Protein AF-R0KF3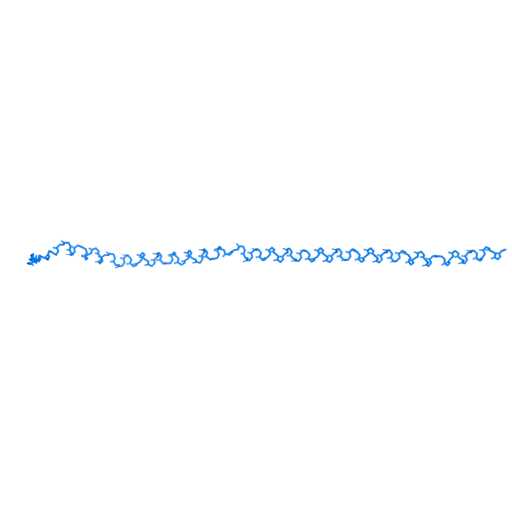6-F1 (afdb_monomer)

Solvent-accessible surface area (backbone atoms only — not comparable to full-atom values): 6133 Å² total; per-residue (Å²): 114,67,69,61,52,53,52,50,52,55,58,67,58,48,54,61,65,52,51,54,52,50,51,51,54,48,53,54,50,52,53,49,53,50,53,52,48,53,52,52,51,52,48,51,50,50,52,50,51,47,54,49,48,44,62,72,52,70,42,66,58,57,58,56,49,51,53,52,47,54,52,49,54,51,50,50,52,50,51,51,52,51,44,65,73,45,44,60,58,52,51,51,51,52,51,48,61,71,71,56,81,79,89,71,81,81,83,130

Sequence (108 aa):
MAEREAQKIVQQARPSTHLTALDRTKRVKDARNEAQKEIDDYRNEKDAEYQKFEKEHSSGNQKAEEDAKKETDAKIHEIEEIGKNSGSKVVDQLIEAVISAHPEPPKK

Radius of gyration: 46.24 Å; Cα contacts (8 Å, |Δi|>4): 2; chains: 1; bounding box: 73×30×143 Å

Organism: Exserohilum turcicum (strain 28A) (NCBI:txid671987)

Secondary structure (DSSP, 8-state):
-HHHHHHHHHHHHTHHHHHHHHHHHHHHHHHHHHHHHHHHHHHHHHHHHHHHHHHHHTTTTHHHHHHHHHHHHHHHHHHHHHH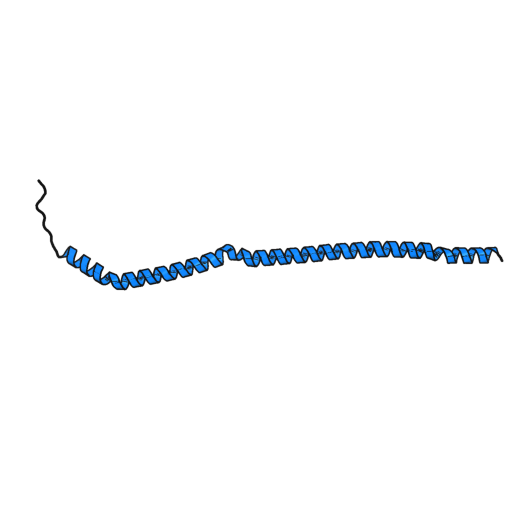HHHHHHHHHHHHHHHHS--PPPPP-

Mean predicted aligned error: 15.33 Å

Structure (mmCIF, N/CA/C/O backbone):
data_AF-R0KF36-F1
#
_entry.id   AF-R0KF36-F1
#
loop_
_atom_site.group_PDB
_atom_site.id
_atom_site.type_symbol
_atom_site.label_atom_id
_atom_site.label_alt_id
_atom_site.label_comp_id
_atom_site.label_asym_id
_atom_site.label_entity_id
_atom_site.label_seq_id
_atom_site.pdbx_PDB_ins_code
_atom_site.Cartn_x
_atom_site.Cartn_y
_atom_site.Cartn_z
_atom_site.occupancy
_atom_site.B_iso_or_equiv
_atom_site.auth_seq_id
_atom_site.auth_comp_id
_atom_site.auth_asym_id
_atom_site.auth_atom_id
_atom_site.pdbx_PDB_model_num
ATOM 1 N N . MET A 1 1 ? 44.721 3.252 -81.078 1.00 60.50 1 MET A N 1
ATOM 2 C CA . MET A 1 1 ? 44.074 2.127 -80.355 1.00 60.50 1 MET A CA 1
ATOM 3 C C . MET A 1 1 ? 44.516 2.059 -78.892 1.00 60.50 1 MET A C 1
ATOM 5 O O . MET A 1 1 ? 43.648 1.868 -78.053 1.00 60.50 1 MET A O 1
ATOM 9 N N . ALA A 1 2 ? 45.782 2.362 -78.571 1.00 68.12 2 ALA A N 1
ATOM 10 C CA . ALA A 1 2 ? 46.299 2.418 -77.195 1.00 68.12 2 ALA A CA 1
ATOM 11 C C . ALA A 1 2 ? 45.550 3.378 -76.236 1.00 68.12 2 ALA A C 1
ATOM 13 O O . ALA A 1 2 ? 45.336 3.044 -75.075 1.00 68.12 2 ALA A O 1
ATOM 14 N N . GLU A 1 3 ? 45.073 4.540 -76.702 1.00 67.62 3 GLU A N 1
ATOM 15 C CA . GLU A 1 3 ? 44.316 5.476 -75.845 1.00 67.62 3 GLU A CA 1
ATOM 16 C C . GLU A 1 3 ? 42.972 4.915 -75.365 1.00 67.62 3 GLU A C 1
ATOM 18 O O . GLU A 1 3 ? 42.556 5.176 -74.237 1.00 67.62 3 GLU A O 1
ATOM 23 N N . ARG A 1 4 ? 42.291 4.111 -76.193 1.00 71.69 4 ARG A N 1
ATOM 24 C CA . ARG A 1 4 ? 41.012 3.494 -75.809 1.00 71.69 4 ARG A CA 1
ATOM 25 C C . ARG A 1 4 ? 41.211 2.409 -74.755 1.00 71.69 4 ARG A C 1
ATOM 27 O O . ARG A 1 4 ? 40.368 2.265 -73.875 1.00 71.69 4 ARG A O 1
ATOM 34 N N . GLU A 1 5 ? 42.318 1.675 -74.817 1.00 70.50 5 GLU A N 1
ATOM 35 C CA . GLU A 1 5 ? 42.659 0.656 -73.818 1.00 70.50 5 GLU A CA 1
ATOM 36 C C . GLU A 1 5 ? 43.073 1.292 -72.489 1.00 70.50 5 GLU A C 1
ATOM 38 O O . GLU A 1 5 ? 42.560 0.899 -71.441 1.00 70.50 5 GLU A O 1
ATOM 43 N N . ALA A 1 6 ? 43.884 2.354 -72.525 1.00 67.81 6 ALA A N 1
ATOM 44 C CA . ALA A 1 6 ? 44.246 3.117 -71.332 1.00 67.81 6 ALA A CA 1
ATOM 45 C C . ALA A 1 6 ? 43.013 3.735 -70.644 1.00 67.81 6 ALA A C 1
ATOM 47 O O . ALA A 1 6 ? 42.860 3.637 -69.425 1.00 67.81 6 ALA A O 1
ATOM 48 N N . GLN A 1 7 ? 42.077 4.302 -71.414 1.00 68.38 7 GLN A N 1
ATOM 49 C CA . GLN A 1 7 ? 40.821 4.834 -70.872 1.00 68.38 7 GLN A CA 1
ATOM 50 C C . GLN A 1 7 ? 39.936 3.746 -70.249 1.00 68.38 7 GLN A C 1
ATOM 52 O O . GLN A 1 7 ? 39.275 3.997 -69.238 1.00 68.38 7 GLN A O 1
ATOM 57 N N . LYS A 1 8 ? 39.931 2.534 -70.816 1.00 68.38 8 LYS A N 1
ATOM 58 C CA . LYS A 1 8 ? 39.151 1.404 -70.296 1.00 68.38 8 LYS A CA 1
ATOM 59 C C . LYS A 1 8 ? 39.707 0.904 -68.960 1.00 68.38 8 LYS A C 1
ATOM 61 O O . LYS A 1 8 ? 38.927 0.679 -68.040 1.00 68.38 8 LYS A O 1
ATOM 66 N N . ILE A 1 9 ? 41.032 0.838 -68.817 1.00 63.03 9 ILE A N 1
ATOM 67 C CA . ILE A 1 9 ? 41.711 0.460 -67.565 1.00 63.03 9 ILE A CA 1
ATOM 68 C C . ILE A 1 9 ? 41.478 1.515 -66.472 1.00 63.03 9 ILE A C 1
ATOM 70 O O . ILE A 1 9 ? 41.140 1.172 -65.342 1.00 63.03 9 ILE A O 1
ATOM 74 N N . VAL A 1 10 ? 41.568 2.809 -66.803 1.00 64.38 10 VAL A N 1
ATOM 75 C CA . VAL A 1 10 ? 41.300 3.895 -65.841 1.00 64.38 10 VAL A CA 1
ATOM 76 C C . VAL A 1 10 ? 39.834 3.908 -65.398 1.00 64.38 10 VAL A C 1
ATOM 78 O O . VAL A 1 10 ? 39.559 4.090 -64.214 1.00 64.38 10 VAL A O 1
ATOM 81 N N . GLN A 1 11 ? 38.879 3.671 -66.304 1.00 61.25 11 GLN A N 1
ATOM 82 C CA . GLN A 1 11 ? 37.468 3.532 -65.923 1.00 61.25 11 GLN A CA 1
ATOM 83 C C . GLN A 1 11 ? 37.206 2.290 -65.065 1.00 61.25 11 GLN A C 1
ATOM 85 O O . GLN A 1 11 ? 36.419 2.372 -64.128 1.00 61.25 11 GLN A O 1
ATOM 90 N N . GLN A 1 12 ? 37.890 1.175 -65.332 1.00 60.47 12 GLN A N 1
ATOM 91 C CA . GLN A 1 12 ? 37.814 -0.045 -64.522 1.00 60.47 12 GLN A CA 1
ATOM 92 C C . GLN A 1 12 ? 38.530 0.060 -63.168 1.00 60.47 12 GLN A C 1
ATOM 94 O O . GLN A 1 12 ? 38.231 -0.732 -62.281 1.00 60.47 12 GLN A O 1
ATOM 99 N N . ALA A 1 13 ? 39.430 1.031 -62.978 1.00 56.94 13 ALA A N 1
ATOM 100 C CA . ALA A 1 13 ? 40.093 1.321 -61.701 1.00 56.94 13 ALA A CA 1
ATOM 101 C C . ALA A 1 13 ? 39.319 2.326 -60.816 1.00 56.94 13 ALA A C 1
ATOM 103 O O . ALA A 1 13 ? 39.475 2.338 -59.594 1.00 56.94 13 ALA A O 1
ATOM 104 N N . ARG A 1 14 ? 38.394 3.106 -61.399 1.00 57.44 14 ARG A N 1
ATOM 105 C CA . ARG A 1 14 ? 37.454 3.985 -60.672 1.00 57.44 14 ARG A CA 1
ATOM 106 C C . ARG A 1 14 ? 36.363 3.315 -59.806 1.00 57.44 14 ARG A C 1
ATOM 108 O O . ARG A 1 14 ? 35.904 3.995 -58.890 1.00 57.44 14 ARG A O 1
ATOM 115 N N . PRO A 1 15 ? 35.914 2.054 -59.988 1.00 56.22 15 PRO A N 1
ATOM 116 C CA . PRO A 1 15 ? 34.886 1.476 -59.126 1.00 56.22 15 PRO A CA 1
ATOM 117 C C . PRO A 1 15 ? 35.374 1.293 -57.684 1.00 56.22 15 PRO A C 1
ATOM 119 O O . PRO A 1 15 ? 34.562 1.360 -56.769 1.00 56.22 15 PRO A O 1
ATOM 122 N N . SER A 1 16 ? 36.685 1.167 -57.448 1.00 56.16 16 SER A N 1
ATOM 123 C CA . SER A 1 16 ? 37.249 1.024 -56.097 1.00 56.16 16 SER A CA 1
ATOM 124 C C . SER A 1 16 ? 37.010 2.264 -55.213 1.00 56.16 16 SER A C 1
ATOM 126 O O . SER A 1 16 ? 36.695 2.150 -54.028 1.00 56.16 16 SER A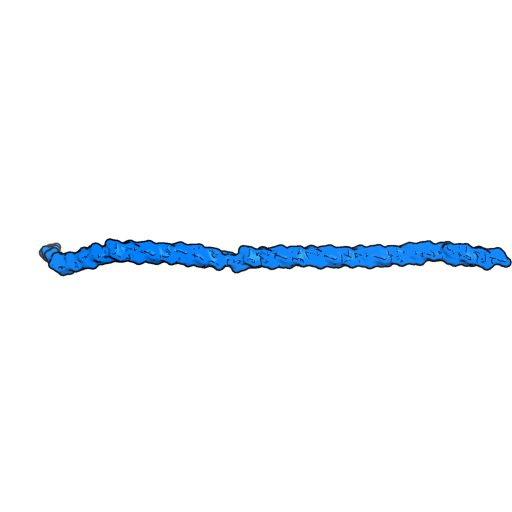 O 1
ATOM 128 N N . THR A 1 17 ? 37.049 3.476 -55.781 1.00 57.66 17 THR A N 1
ATOM 129 C CA . THR A 1 17 ? 36.777 4.710 -55.018 1.00 57.66 17 THR A CA 1
ATOM 130 C C . THR A 1 17 ? 35.285 4.927 -54.752 1.00 57.66 17 THR A C 1
ATOM 132 O O . THR A 1 17 ? 34.919 5.497 -53.727 1.00 57.66 17 THR A O 1
ATOM 135 N N . HIS A 1 18 ? 34.411 4.436 -55.635 1.00 59.09 18 HIS A N 1
ATOM 136 C CA . HIS A 1 18 ? 32.957 4.505 -55.456 1.00 59.09 18 HIS A CA 1
ATOM 137 C C . HIS A 1 18 ? 32.442 3.455 -54.461 1.00 59.09 18 HIS A C 1
ATOM 139 O O . HIS A 1 18 ? 31.614 3.775 -53.611 1.00 59.09 18 HIS A O 1
ATOM 145 N N . LEU A 1 19 ? 32.977 2.231 -54.519 1.00 60.94 19 LEU A N 1
ATOM 146 C CA . LEU A 1 19 ? 32.671 1.159 -53.566 1.00 60.94 19 LEU A CA 1
ATOM 147 C C . LEU A 1 19 ? 33.078 1.559 -52.142 1.00 60.94 19 LEU A C 1
ATOM 149 O O . LEU A 1 19 ? 32.268 1.488 -51.224 1.00 60.94 19 LEU A O 1
ATOM 153 N N . THR A 1 20 ? 34.279 2.119 -51.972 1.00 65.50 20 THR A N 1
ATOM 154 C CA . THR A 1 20 ? 34.756 2.584 -50.657 1.00 65.50 20 THR A CA 1
ATOM 155 C C . THR A 1 20 ? 33.965 3.772 -50.102 1.00 65.50 20 THR A C 1
ATOM 157 O O . THR A 1 20 ? 33.791 3.876 -48.887 1.00 65.50 20 THR A O 1
ATOM 160 N N . ALA A 1 21 ? 33.462 4.668 -50.956 1.00 68.94 21 ALA A N 1
ATOM 161 C CA . ALA A 1 21 ? 32.572 5.746 -50.528 1.00 68.94 21 ALA A CA 1
ATOM 162 C C . ALA A 1 21 ? 31.214 5.200 -50.054 1.00 68.94 21 ALA A C 1
ATOM 164 O O . ALA A 1 21 ? 30.735 5.596 -48.990 1.00 68.94 21 ALA A O 1
ATOM 165 N N . LEU A 1 22 ? 30.637 4.247 -50.794 1.00 74.12 22 LEU A N 1
ATOM 166 C CA . LEU A 1 22 ? 29.367 3.609 -50.449 1.00 74.12 22 LEU A CA 1
ATOM 167 C C . LEU A 1 22 ? 29.463 2.824 -49.130 1.00 74.12 22 LEU A C 1
ATOM 169 O O . LEU A 1 22 ? 28.593 2.970 -48.271 1.00 74.12 22 LEU A O 1
ATOM 173 N N . ASP A 1 23 ? 30.543 2.062 -48.934 1.00 76.38 23 ASP A N 1
ATOM 174 C CA . ASP A 1 23 ? 30.800 1.300 -47.706 1.00 76.38 23 ASP A CA 1
ATOM 175 C C . ASP A 1 23 ? 30.962 2.215 -46.490 1.00 76.38 23 ASP A C 1
ATOM 177 O O . ASP A 1 23 ? 30.418 1.940 -45.421 1.00 76.38 23 ASP A O 1
ATOM 181 N N . ARG A 1 24 ? 31.658 3.350 -46.641 1.00 76.81 24 ARG A N 1
ATOM 182 C CA . ARG A 1 24 ? 31.766 4.360 -45.577 1.00 76.81 24 ARG A CA 1
ATOM 183 C C . ARG A 1 24 ? 30.401 4.937 -45.219 1.00 76.81 24 ARG A C 1
ATOM 185 O O . ARG A 1 24 ? 30.066 5.008 -44.040 1.00 76.81 24 ARG A O 1
ATOM 192 N N . THR A 1 25 ? 29.594 5.316 -46.210 1.00 78.38 25 THR A N 1
ATOM 193 C CA . THR A 1 25 ? 28.239 5.830 -45.965 1.00 78.38 25 THR A CA 1
ATOM 194 C C . THR A 1 25 ? 27.338 4.777 -45.322 1.00 78.38 25 THR A C 1
ATOM 196 O O . THR A 1 25 ? 26.568 5.114 -44.423 1.00 78.38 25 THR A O 1
ATOM 199 N N . LYS A 1 26 ? 27.449 3.509 -45.734 1.00 84.06 26 LYS A N 1
ATOM 200 C CA . LYS A 1 26 ? 26.706 2.392 -45.145 1.00 84.06 26 LYS A CA 1
ATOM 201 C C . LYS A 1 26 ? 27.095 2.176 -43.682 1.00 84.06 26 LYS A C 1
ATOM 203 O O . LYS A 1 26 ? 26.224 2.233 -42.827 1.00 84.06 26 LYS A O 1
ATOM 208 N N . ARG A 1 27 ? 28.393 2.091 -43.371 1.00 84.25 27 ARG A N 1
ATOM 209 C CA . ARG A 1 27 ? 28.887 1.954 -41.988 1.00 84.25 27 ARG A CA 1
ATOM 210 C C . ARG A 1 27 ? 28.467 3.110 -41.079 1.00 84.25 27 ARG A C 1
ATOM 212 O O . ARG A 1 27 ? 28.151 2.878 -39.921 1.00 84.25 27 ARG A O 1
ATOM 219 N N . VAL A 1 28 ? 28.438 4.344 -41.590 1.00 85.94 28 VAL A N 1
ATOM 220 C CA . VAL A 1 28 ? 27.952 5.506 -40.822 1.00 85.94 28 VAL A CA 1
ATOM 221 C C . VAL A 1 28 ? 26.449 5.411 -40.551 1.00 85.94 28 VAL A C 1
ATOM 223 O O . VAL A 1 28 ? 26.009 5.769 -39.462 1.00 85.94 28 VAL A O 1
ATOM 226 N N . LYS A 1 29 ? 25.650 4.943 -41.517 1.00 90.00 29 LYS A N 1
ATOM 227 C CA . LYS A 1 29 ? 24.211 4.722 -41.313 1.00 90.00 29 LYS A CA 1
ATOM 228 C C . LYS A 1 29 ? 23.948 3.586 -40.328 1.00 90.00 29 LYS A C 1
ATOM 230 O O . LYS A 1 29 ? 23.140 3.767 -39.426 1.00 90.00 29 LYS A O 1
ATOM 235 N N . ASP A 1 30 ? 24.659 2.474 -40.471 1.00 90.19 30 ASP A N 1
ATOM 236 C CA . ASP A 1 30 ? 24.523 1.311 -39.594 1.00 90.19 30 ASP A CA 1
ATOM 237 C C . ASP A 1 30 ? 24.895 1.683 -38.150 1.00 90.19 30 ASP A C 1
ATOM 239 O O . ASP A 1 30 ? 24.093 1.464 -37.251 1.00 90.19 30 ASP A O 1
ATOM 243 N N . ALA A 1 31 ? 26.013 2.390 -37.939 1.00 90.19 31 ALA A N 1
ATOM 244 C CA . ALA A 1 31 ? 26.415 2.870 -36.614 1.00 90.19 31 ALA A CA 1
ATOM 245 C C . ALA A 1 31 ? 25.400 3.841 -35.983 1.00 90.19 31 ALA A C 1
ATOM 247 O O . ALA A 1 31 ? 25.189 3.823 -34.774 1.00 90.19 31 ALA A O 1
ATOM 248 N N . ARG A 1 32 ? 24.752 4.696 -36.788 1.00 90.94 32 ARG A N 1
ATOM 249 C CA . ARG A 1 32 ? 23.683 5.581 -36.293 1.00 90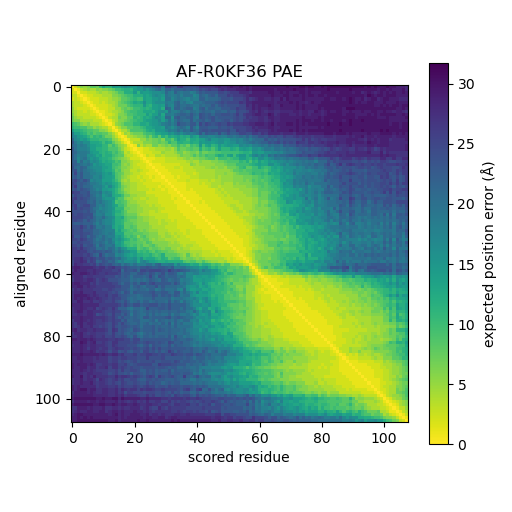.94 32 ARG A CA 1
ATOM 250 C C . ARG A 1 32 ? 22.441 4.799 -35.887 1.00 90.94 32 ARG A C 1
ATOM 252 O O . ARG A 1 32 ? 21.853 5.111 -34.860 1.00 90.94 32 ARG A O 1
ATOM 259 N N . ASN A 1 33 ? 22.047 3.812 -36.687 1.00 93.50 33 ASN A N 1
ATOM 260 C CA . ASN A 1 33 ? 20.887 2.977 -36.392 1.00 93.50 33 ASN A CA 1
ATOM 261 C C . ASN A 1 33 ? 21.126 2.109 -35.151 1.00 93.50 33 ASN A C 1
ATOM 263 O O . ASN A 1 33 ? 20.220 1.952 -34.343 1.00 93.50 33 ASN A O 1
ATOM 267 N N . GLU A 1 34 ? 22.337 1.580 -34.987 1.00 91.88 34 GLU A N 1
ATOM 268 C CA . GLU A 1 34 ? 22.726 0.783 -33.823 1.00 91.88 34 GLU A CA 1
ATOM 269 C C . GLU A 1 34 ? 22.753 1.633 -32.548 1.00 91.88 34 GLU A C 1
ATOM 271 O O . GLU A 1 34 ? 22.102 1.273 -31.574 1.00 91.88 34 GLU A O 1
ATOM 276 N N . ALA A 1 35 ? 23.354 2.828 -32.589 1.00 93.69 35 ALA A N 1
ATOM 277 C CA . ALA A 1 35 ? 23.313 3.762 -31.462 1.00 93.69 35 ALA A CA 1
ATOM 278 C C . ALA A 1 35 ? 21.881 4.204 -31.111 1.00 93.69 35 ALA A C 1
ATOM 280 O O . ALA A 1 35 ? 21.536 4.315 -29.938 1.00 93.69 35 ALA A O 1
ATOM 281 N N . GLN A 1 36 ? 21.030 4.444 -32.115 1.00 93.06 36 GLN A N 1
ATOM 282 C CA . GLN A 1 36 ? 19.624 4.778 -31.881 1.00 93.06 36 GLN A CA 1
ATOM 283 C C . GLN A 1 36 ? 18.886 3.618 -31.206 1.00 93.06 36 GLN A C 1
ATOM 285 O O . GLN A 1 36 ? 18.146 3.838 -30.251 1.00 93.06 36 GLN A O 1
ATOM 290 N N . LYS A 1 37 ? 19.137 2.386 -31.659 1.00 96.12 37 LYS A N 1
ATOM 291 C CA . LYS A 1 37 ? 18.555 1.184 -31.069 1.00 96.12 37 LYS A CA 1
ATOM 292 C C . LYS A 1 37 ? 19.001 0.989 -29.619 1.00 96.12 37 LYS A C 1
ATOM 294 O O . LYS A 1 37 ? 18.154 0.754 -28.771 1.00 96.12 37 LYS A O 1
ATOM 299 N N . GLU A 1 38 ? 20.288 1.151 -29.317 1.00 93.44 38 GLU A N 1
ATOM 300 C CA . GLU A 1 38 ? 20.798 1.059 -27.941 1.00 93.44 38 GLU A CA 1
ATOM 301 C C . GLU A 1 38 ? 20.189 2.126 -27.020 1.00 93.44 38 GLU A C 1
ATOM 303 O O . GLU A 1 38 ? 19.868 1.838 -25.869 1.00 93.44 38 GLU A O 1
ATOM 308 N N . ILE A 1 39 ? 19.984 3.351 -27.520 1.00 93.69 39 ILE A N 1
ATOM 309 C CA . ILE A 1 39 ? 19.311 4.417 -26.762 1.00 93.69 39 ILE A CA 1
A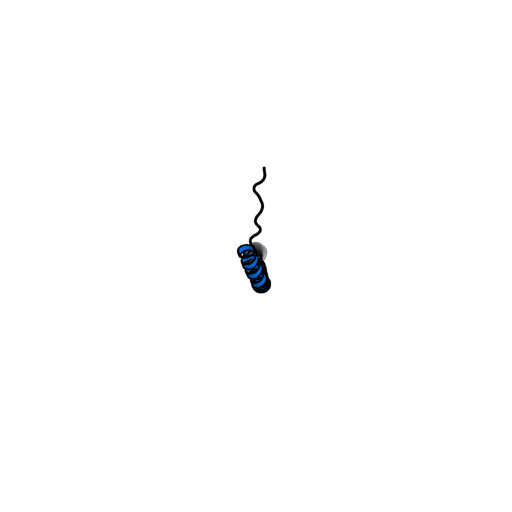TOM 310 C C . ILE A 1 39 ? 17.861 4.038 -26.459 1.00 93.69 39 ILE A C 1
ATOM 312 O O . ILE A 1 39 ? 17.395 4.259 -25.340 1.00 93.69 39 ILE A O 1
ATOM 316 N N . ASP A 1 40 ? 17.146 3.496 -27.442 1.00 94.31 40 ASP A N 1
ATOM 317 C CA . ASP A 1 40 ? 15.747 3.109 -27.275 1.00 94.31 40 ASP A CA 1
ATOM 318 C C . ASP A 1 40 ? 15.615 1.885 -26.355 1.00 94.31 40 ASP A C 1
ATOM 320 O O . ASP A 1 40 ? 14.755 1.876 -25.475 1.00 94.31 40 ASP A O 1
ATOM 324 N N . ASP A 1 41 ? 16.513 0.905 -26.468 1.00 95.31 41 ASP A N 1
ATOM 325 C CA . ASP A 1 41 ? 16.577 -0.253 -25.571 1.00 95.31 41 ASP A CA 1
ATOM 326 C C . ASP A 1 41 ? 16.880 0.185 -24.126 1.00 95.31 41 ASP A C 1
ATOM 328 O O . ASP A 1 41 ? 16.174 -0.220 -23.202 1.00 95.31 41 ASP A O 1
ATOM 332 N N . TYR A 1 42 ? 17.846 1.090 -23.920 1.00 93.88 42 TYR A N 1
ATOM 333 C CA . TYR A 1 42 ? 18.164 1.631 -22.593 1.00 93.88 42 TYR A CA 1
ATOM 334 C C . TYR A 1 42 ? 17.006 2.438 -21.994 1.00 93.88 42 TYR A C 1
ATOM 336 O O . TYR A 1 42 ? 16.730 2.348 -20.796 1.00 93.88 42 TYR A O 1
ATOM 344 N N . ARG A 1 43 ? 16.300 3.224 -22.816 1.00 95.06 43 ARG A N 1
ATOM 345 C CA . ARG A 1 43 ? 15.089 3.937 -22.385 1.00 95.06 43 ARG A CA 1
ATOM 346 C C . ARG A 1 43 ? 13.997 2.969 -21.960 1.00 95.06 43 ARG A C 1
ATOM 348 O O . ARG A 1 43 ? 13.452 3.135 -20.877 1.00 95.06 43 ARG A O 1
ATOM 355 N N . ASN A 1 44 ? 13.732 1.942 -22.762 1.00 95.50 44 ASN A N 1
ATOM 356 C CA . ASN A 1 44 ? 12.729 0.931 -22.442 1.00 95.50 44 ASN A CA 1
ATOM 357 C C . ASN A 1 44 ? 13.078 0.171 -21.156 1.00 95.50 44 ASN A C 1
ATOM 359 O O . ASN A 1 44 ? 12.195 -0.084 -20.339 1.00 95.50 44 ASN A O 1
ATOM 363 N N . GLU A 1 45 ? 14.354 -0.166 -20.949 1.00 95.31 45 GLU A N 1
ATOM 364 C CA . GLU A 1 45 ? 14.822 -0.800 -19.715 1.00 95.31 45 GLU A CA 1
ATOM 365 C C . GLU A 1 45 ? 14.589 0.111 -18.504 1.00 95.31 45 GLU A C 1
ATOM 367 O O . GLU A 1 45 ? 14.039 -0.331 -17.494 1.00 95.31 45 GLU A O 1
ATOM 372 N N . LYS A 1 46 ? 14.934 1.398 -18.621 1.00 95.50 46 LYS A N 1
ATOM 373 C CA . LYS A 1 46 ? 14.740 2.372 -17.541 1.00 95.50 46 LYS A CA 1
ATOM 374 C C . LYS A 1 46 ? 13.274 2.666 -17.257 1.00 95.50 46 LYS A C 1
ATOM 376 O O . LYS A 1 46 ? 12.909 2.761 -16.089 1.00 95.50 46 LYS A O 1
ATOM 381 N N . ASP A 1 47 ? 12.433 2.749 -18.279 1.00 92.88 47 ASP A N 1
ATOM 382 C CA . ASP A 1 47 ? 10.990 2.920 -18.110 1.00 92.88 47 ASP A CA 1
ATOM 383 C C . ASP A 1 47 ? 10.360 1.683 -17.459 1.00 92.88 47 ASP A C 1
ATOM 385 O O . ASP A 1 47 ? 9.504 1.813 -16.584 1.00 92.88 47 ASP A O 1
ATOM 389 N N . ALA A 1 48 ? 10.803 0.475 -17.822 1.00 93.56 48 ALA A N 1
ATOM 390 C CA . ALA A 1 48 ? 10.348 -0.757 -17.183 1.00 93.56 48 ALA A CA 1
ATOM 391 C C . ALA A 1 48 ? 10.797 -0.844 -15.714 1.00 93.56 48 ALA A C 1
ATOM 393 O O . ALA A 1 48 ? 10.002 -1.226 -14.853 1.00 93.56 48 ALA A O 1
ATOM 394 N N . GLU A 1 49 ? 12.043 -0.465 -15.416 1.00 90.88 49 GLU A N 1
ATOM 395 C CA . GLU A 1 49 ? 12.567 -0.373 -14.050 1.00 90.88 49 GLU A CA 1
ATOM 396 C C . GLU A 1 49 ? 11.780 0.656 -13.232 1.00 90.88 49 GLU A C 1
ATOM 398 O O . GLU A 1 49 ? 11.350 0.349 -12.121 1.00 90.88 49 GLU A O 1
ATOM 403 N N . TYR A 1 50 ? 11.509 1.834 -13.802 1.00 87.81 50 TYR A N 1
ATOM 404 C CA . TYR A 1 50 ? 10.722 2.879 -13.155 1.00 87.81 50 TYR A CA 1
ATOM 405 C C . TYR A 1 50 ? 9.285 2.433 -12.899 1.00 87.81 50 TYR A C 1
ATOM 407 O O . TYR A 1 50 ? 8.806 2.564 -11.782 1.00 87.81 50 TYR A O 1
ATOM 415 N N . GLN A 1 51 ? 8.609 1.826 -13.877 1.00 87.81 51 GLN A N 1
ATOM 416 C CA . GLN A 1 51 ? 7.255 1.302 -13.681 1.00 87.81 51 GLN A CA 1
ATOM 417 C C . GLN A 1 51 ? 7.206 0.183 -12.642 1.00 87.81 51 GLN A C 1
ATOM 419 O O . GLN A 1 51 ? 6.222 0.058 -11.911 1.00 87.81 51 GLN A O 1
ATOM 424 N N . LYS A 1 52 ? 8.231 -0.672 -12.588 1.00 87.25 52 LYS A N 1
ATOM 425 C CA . LYS A 1 52 ? 8.319 -1.725 -11.577 1.00 87.25 52 LYS A CA 1
ATOM 426 C C . LYS A 1 52 ? 8.549 -1.123 -10.194 1.00 87.25 52 LYS A C 1
ATOM 428 O O . LYS A 1 52 ? 7.845 -1.497 -9.263 1.00 87.25 52 LYS A O 1
ATOM 433 N N . PHE A 1 53 ? 9.457 -0.157 -10.085 1.00 83.62 53 PHE A N 1
ATOM 434 C CA . PHE A 1 53 ? 9.703 0.593 -8.861 1.00 83.62 53 PHE A CA 1
ATOM 435 C C . PHE A 1 53 ? 8.444 1.340 -8.410 1.00 83.62 53 PHE A C 1
ATOM 437 O O . PHE A 1 53 ? 8.048 1.220 -7.258 1.00 83.62 53 PHE A O 1
ATOM 444 N N . GLU A 1 54 ? 7.748 2.032 -9.310 1.00 80.06 54 GLU A N 1
ATOM 445 C CA . GLU A 1 54 ? 6.462 2.653 -9.012 1.00 80.06 54 GLU A CA 1
ATOM 446 C C . GLU A 1 54 ? 5.449 1.615 -8.553 1.00 80.06 54 GLU A C 1
ATOM 448 O O . GLU A 1 54 ? 4.807 1.842 -7.550 1.00 80.06 54 GLU A O 1
ATOM 453 N N . LYS A 1 55 ? 5.310 0.447 -9.181 1.00 78.44 55 LYS A N 1
ATOM 454 C CA . LYS A 1 55 ? 4.359 -0.569 -8.694 1.00 78.44 55 LYS A CA 1
ATOM 455 C C . LYS A 1 55 ? 4.729 -1.128 -7.319 1.00 78.44 55 LYS A C 1
ATOM 457 O O . LYS A 1 55 ? 3.842 -1.335 -6.497 1.00 78.44 55 LYS A O 1
ATOM 462 N N . GLU A 1 56 ? 6.013 -1.371 -7.070 1.00 75.06 56 GLU A N 1
ATOM 463 C CA . GLU A 1 56 ? 6.511 -1.922 -5.802 1.00 75.06 56 GLU A CA 1
ATOM 464 C C . GLU A 1 56 ? 6.514 -0.887 -4.664 1.00 75.06 56 GLU A C 1
ATOM 466 O O . GLU A 1 56 ? 6.354 -1.256 -3.501 1.00 75.06 56 GLU A O 1
ATOM 471 N N . HIS A 1 57 ? 6.648 0.405 -4.980 1.00 73.81 57 HIS A N 1
ATOM 472 C CA . HIS A 1 57 ? 6.733 1.491 -3.997 1.00 73.81 57 HIS A CA 1
ATOM 473 C C . HIS A 1 57 ? 5.493 2.404 -3.945 1.00 73.81 57 HIS A C 1
ATOM 475 O O . HIS A 1 57 ? 5.271 3.062 -2.929 1.00 73.81 57 HIS A O 1
ATOM 481 N N . SER A 1 58 ? 4.620 2.402 -4.957 1.00 66.06 58 SER A N 1
ATOM 482 C CA . SER A 1 58 ? 3.298 3.064 -4.948 1.00 66.06 58 SER A CA 1
ATOM 483 C C . SER A 1 58 ? 2.349 2.414 -3.948 1.00 66.06 58 SER A C 1
ATOM 485 O O . SER A 1 58 ? 1.367 3.040 -3.554 1.00 66.06 58 SER A O 1
ATOM 487 N N . SER A 1 59 ? 2.636 1.193 -3.490 1.00 63.91 59 SER A N 1
ATOM 488 C CA . SER A 1 59 ? 1.914 0.558 -2.385 1.00 63.91 59 SER A CA 1
ATOM 489 C C . SER A 1 59 ? 2.364 1.057 -1.006 1.00 63.91 59 SER A C 1
ATOM 491 O O . SER A 1 59 ? 1.985 0.454 -0.001 1.00 63.91 59 SER A O 1
ATOM 493 N N . GLY A 1 60 ? 3.180 2.120 -0.940 1.00 66.31 60 GLY A N 1
ATOM 494 C CA . GLY A 1 60 ? 3.846 2.595 0.278 1.00 66.31 60 GLY A CA 1
ATOM 495 C C . GLY A 1 60 ? 2.919 2.766 1.482 1.00 66.31 60 GLY A C 1
ATOM 496 O O . GLY A 1 60 ? 3.312 2.428 2.596 1.00 66.31 60 GLY A O 1
ATOM 497 N N . ASN A 1 61 ? 1.666 3.174 1.252 1.00 68.25 61 ASN A N 1
ATOM 498 C CA . ASN A 1 61 ? 0.670 3.284 2.317 1.00 68.25 61 ASN A CA 1
ATOM 499 C C . ASN A 1 61 ? -0.297 2.103 2.398 1.00 68.25 61 ASN A C 1
ATOM 501 O O . ASN A 1 61 ? -0.752 1.806 3.491 1.00 68.25 61 ASN A O 1
ATOM 505 N N . GLN A 1 62 ? -0.586 1.388 1.308 1.00 77.75 62 GLN A N 1
ATOM 506 C CA . GLN A 1 62 ? -1.593 0.317 1.338 1.00 77.75 62 GLN A CA 1
ATOM 507 C C . GLN A 1 62 ? -1.207 -0.821 2.279 1.00 77.75 62 GLN A C 1
ATOM 509 O O . GLN A 1 62 ? -2.042 -1.296 3.041 1.00 77.75 62 GLN A O 1
ATOM 514 N N . LYS A 1 63 ? 0.064 -1.238 2.268 1.00 79.50 63 LYS A N 1
ATOM 515 C CA . LYS A 1 63 ? 0.524 -2.310 3.157 1.00 79.50 63 LYS A CA 1
ATOM 516 C C . LYS A 1 63 ? 0.516 -1.868 4.622 1.00 79.50 63 LYS A C 1
ATOM 518 O O . LYS A 1 63 ? 0.073 -2.617 5.484 1.00 79.50 63 LYS A O 1
ATOM 523 N N . ALA A 1 64 ? 0.952 -0.636 4.889 1.00 79.56 64 ALA A N 1
ATOM 524 C CA . ALA A 1 64 ? 0.909 -0.056 6.227 1.00 79.56 64 ALA A CA 1
ATOM 525 C C . ALA A 1 64 ? -0.535 0.126 6.729 1.00 79.56 64 ALA A C 1
ATOM 527 O O . ALA A 1 64 ? -0.812 -0.150 7.891 1.00 79.56 64 ALA A O 1
ATOM 528 N N . GLU A 1 65 ? -1.460 0.537 5.858 1.00 81.56 65 GLU A N 1
ATOM 529 C CA . GLU A 1 65 ? -2.889 0.656 6.158 1.00 81.56 65 GLU A CA 1
ATOM 530 C C . GLU A 1 65 ? -3.533 -0.709 6.413 1.00 81.56 65 GLU A C 1
ATOM 532 O O . GLU A 1 65 ? -4.276 -0.848 7.381 1.00 81.56 65 GLU A O 1
ATOM 537 N N . GLU A 1 66 ? -3.247 -1.730 5.598 1.00 86.19 66 GLU A N 1
ATOM 538 C CA . GLU A 1 66 ? -3.757 -3.087 5.824 1.00 86.19 66 GLU A CA 1
ATOM 539 C C . GLU A 1 66 ? -3.237 -3.690 7.129 1.00 86.19 66 GLU A C 1
ATOM 541 O O . GLU A 1 66 ? -4.014 -4.293 7.871 1.00 86.19 66 GLU A O 1
ATOM 546 N N . ASP A 1 67 ? -1.945 -3.532 7.420 1.00 86.50 67 ASP A N 1
ATOM 547 C CA . ASP A 1 67 ? -1.346 -4.049 8.650 1.00 86.50 67 ASP A CA 1
ATOM 548 C C . ASP A 1 67 ? -1.890 -3.300 9.879 1.00 86.50 67 ASP A C 1
ATOM 550 O O . ASP A 1 67 ? -2.320 -3.937 10.844 1.00 86.50 67 ASP A O 1
ATOM 554 N N . ALA A 1 68 ? -1.993 -1.966 9.818 1.00 88.88 68 ALA A N 1
ATOM 555 C CA . ALA A 1 68 ? -2.607 -1.165 10.878 1.00 88.88 68 ALA A CA 1
ATOM 556 C C . ALA A 1 68 ? -4.086 -1.518 11.085 1.00 88.88 68 ALA A C 1
ATOM 558 O O . ALA A 1 68 ? -4.554 -1.590 12.224 1.00 88.88 68 ALA A O 1
ATOM 559 N N . LYS A 1 69 ? -4.831 -1.776 10.004 1.00 90.56 69 LYS A N 1
ATOM 560 C CA . LYS A 1 69 ? -6.235 -2.185 10.076 1.00 90.56 69 LYS A CA 1
ATOM 561 C C . LYS A 1 69 ? -6.382 -3.546 10.751 1.00 90.56 69 LYS A C 1
ATOM 563 O O . LYS A 1 69 ? -7.176 -3.664 11.676 1.00 90.56 69 LYS A O 1
ATOM 568 N N . LYS A 1 70 ? -5.575 -4.541 10.365 1.00 93.94 70 LYS A N 1
ATOM 569 C CA . LYS A 1 70 ? -5.576 -5.867 11.009 1.00 93.94 70 LYS A CA 1
ATOM 570 C C . LYS A 1 70 ? -5.263 -5.782 12.501 1.00 93.94 70 LYS A C 1
ATOM 572 O O . LYS A 1 70 ? -5.937 -6.428 13.298 1.00 93.94 70 LYS A O 1
ATOM 577 N N . GLU A 1 71 ? -4.259 -4.993 12.885 1.00 93.31 71 GLU A N 1
ATOM 578 C CA . GLU A 1 71 ? -3.913 -4.812 14.299 1.00 93.31 71 GLU A CA 1
ATOM 579 C C . GLU A 1 71 ? -5.036 -4.102 15.069 1.00 93.31 71 GLU A C 1
ATOM 581 O O . GLU A 1 71 ? -5.364 -4.484 16.193 1.00 93.31 71 GLU A O 1
ATOM 586 N N . THR A 1 72 ? -5.660 -3.096 14.453 1.00 94.06 72 THR A N 1
ATOM 587 C CA . THR A 1 72 ? -6.791 -2.371 15.044 1.00 94.06 72 THR A CA 1
ATOM 588 C C . THR A 1 72 ? -7.987 -3.295 15.253 1.00 94.06 72 THR A C 1
ATOM 590 O O . THR A 1 72 ? -8.535 -3.324 16.351 1.00 94.06 72 THR A O 1
ATOM 593 N N . ASP A 1 73 ? -8.352 -4.094 14.248 1.00 94.25 73 ASP A N 1
ATOM 594 C CA . ASP A 1 73 ? -9.456 -5.055 14.337 1.00 94.25 73 ASP A CA 1
ATOM 595 C C . ASP A 1 73 ? -9.195 -6.102 15.435 1.00 94.25 73 ASP A C 1
ATOM 597 O O . ASP A 1 73 ? -10.090 -6.426 16.219 1.00 94.25 73 ASP A O 1
ATOM 601 N N . ALA A 1 74 ? -7.951 -6.581 15.563 1.00 95.69 74 ALA A N 1
ATOM 602 C CA . ALA A 1 74 ? -7.559 -7.491 16.639 1.00 95.69 74 ALA A CA 1
ATOM 603 C C . ALA A 1 74 ? -7.704 -6.846 18.029 1.00 95.69 74 ALA A C 1
ATOM 605 O O . ALA A 1 74 ? -8.261 -7.461 18.939 1.00 95.69 74 ALA A O 1
ATOM 606 N N . LYS A 1 75 ? -7.259 -5.592 18.188 1.00 94.94 75 LYS A N 1
ATOM 607 C CA . LYS A 1 75 ? -7.395 -4.841 19.447 1.00 94.94 75 LYS A CA 1
ATOM 608 C C . LYS A 1 75 ? -8.849 -4.532 19.791 1.00 94.94 75 LYS A C 1
ATOM 610 O O . LYS A 1 75 ? -9.211 -4.587 20.961 1.00 94.94 75 LYS A O 1
ATOM 615 N N . ILE A 1 76 ? -9.690 -4.231 18.800 1.00 95.50 76 ILE A N 1
ATOM 616 C CA . ILE A 1 76 ? -11.132 -4.043 19.016 1.00 95.50 76 ILE A CA 1
ATOM 617 C C . ILE A 1 76 ? -11.743 -5.335 19.558 1.00 95.50 76 ILE A C 1
ATOM 619 O O . ILE A 1 76 ? -12.416 -5.294 20.586 1.00 95.50 76 ILE A O 1
ATOM 623 N N . HIS A 1 77 ? -11.449 -6.478 18.936 1.00 95.62 77 HIS A N 1
ATOM 624 C CA . HIS A 1 77 ? -11.924 -7.771 19.427 1.00 95.62 77 HIS A CA 1
ATOM 625 C C . HIS A 1 77 ? -11.451 -8.072 20.854 1.00 95.62 77 HIS A C 1
ATOM 627 O O . HIS A 1 77 ? -12.240 -8.535 21.675 1.00 95.62 77 HIS A O 1
ATOM 633 N N . GLU A 1 78 ? -10.192 -7.778 21.178 1.00 95.38 78 GLU A N 1
ATOM 634 C CA . GLU A 1 78 ? -9.669 -7.944 22.536 1.00 95.38 78 GLU A CA 1
ATOM 635 C C . GLU A 1 78 ? -10.421 -7.066 23.551 1.00 95.38 78 GLU A C 1
ATOM 637 O O . GLU A 1 78 ? -10.841 -7.554 24.602 1.00 95.38 78 GLU A O 1
ATOM 642 N N . ILE A 1 79 ? -10.656 -5.790 23.226 1.00 94.50 79 ILE A N 1
ATOM 643 C CA . ILE A 1 79 ? -11.414 -4.858 24.075 1.00 94.50 79 ILE A CA 1
ATOM 644 C C . ILE A 1 79 ? -12.851 -5.348 24.279 1.00 94.50 79 ILE A C 1
ATOM 646 O O . ILE A 1 79 ? -13.357 -5.302 25.402 1.00 94.50 79 ILE A O 1
ATOM 650 N N . GLU A 1 80 ? -13.508 -5.834 23.225 1.00 93.56 80 GLU A N 1
ATOM 651 C CA . GLU A 1 80 ? -14.860 -6.386 23.317 1.00 93.56 80 GLU A CA 1
ATOM 652 C C . GLU A 1 80 ? -14.918 -7.606 24.240 1.00 93.56 80 GLU A C 1
ATOM 654 O O . GLU A 1 80 ? -15.813 -7.698 25.082 1.00 93.56 80 GLU A O 1
ATOM 659 N N . GLU A 1 81 ? -13.961 -8.527 24.131 1.00 94.31 81 GLU A N 1
ATOM 660 C CA . GLU A 1 81 ? -13.899 -9.715 24.984 1.00 94.31 81 GLU A CA 1
ATOM 661 C C . GLU A 1 81 ? -13.601 -9.355 26.447 1.00 94.31 81 GLU A C 1
ATOM 663 O O . GLU A 1 81 ? -14.259 -9.862 27.362 1.00 94.31 81 GLU A O 1
ATOM 668 N N . ILE A 1 82 ? -12.675 -8.423 26.699 1.00 91.75 82 ILE A N 1
ATOM 669 C CA . ILE A 1 82 ? -12.420 -7.897 28.050 1.00 91.75 82 ILE A CA 1
ATOM 670 C C . ILE A 1 82 ? -13.684 -7.238 28.612 1.00 91.75 82 ILE A C 1
ATOM 672 O O . ILE A 1 82 ? -14.033 -7.472 29.773 1.00 91.75 82 ILE A O 1
ATOM 676 N N . GLY A 1 83 ? -14.382 -6.448 27.794 1.00 89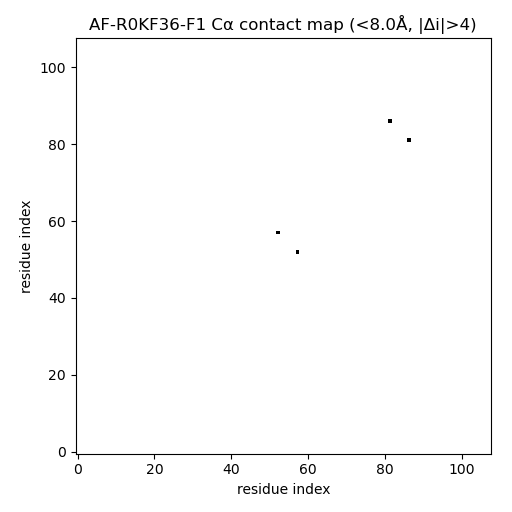.44 83 GLY A N 1
ATOM 677 C CA . GLY A 1 83 ? -15.630 -5.780 28.147 1.00 89.44 83 GLY A CA 1
ATOM 678 C C . GLY A 1 83 ? -16.740 -6.765 28.503 1.00 89.44 83 GLY A C 1
ATOM 679 O O . GLY A 1 83 ? -17.393 -6.594 29.530 1.00 89.44 83 GLY A O 1
ATOM 680 N N . LYS A 1 84 ? -16.914 -7.845 27.731 1.00 90.19 84 LYS A N 1
ATOM 681 C CA . LYS A 1 84 ? -17.874 -8.917 28.049 1.00 90.19 84 LYS A CA 1
ATOM 682 C C . LYS A 1 84 ? -17.529 -9.624 29.361 1.00 90.19 84 LYS A C 1
ATOM 684 O O . LYS A 1 84 ? -18.415 -9.858 30.178 1.00 90.19 84 LYS A O 1
ATOM 689 N N . ASN A 1 85 ? -16.251 -9.929 29.583 1.00 90.00 85 ASN A N 1
ATOM 690 C CA . ASN A 1 85 ? -15.797 -10.677 30.759 1.00 90.00 85 ASN A CA 1
ATOM 691 C C . ASN A 1 85 ? -15.789 -9.847 32.051 1.00 90.00 85 ASN A C 1
ATOM 693 O O . ASN A 1 85 ? -16.003 -10.381 33.141 1.00 90.00 85 ASN A O 1
ATOM 697 N N . SER A 1 86 ? -15.516 -8.547 31.942 1.00 89.12 86 SER A N 1
ATOM 698 C CA . SER A 1 86 ? -15.366 -7.644 33.090 1.00 89.12 86 SER A CA 1
ATOM 699 C C . SER A 1 86 ? -16.610 -6.791 33.333 1.00 89.12 86 SER A C 1
ATOM 701 O O . SER A 1 86 ? -16.797 -6.296 34.441 1.00 89.12 86 SER A O 1
ATOM 703 N N . GLY A 1 87 ? -17.471 -6.629 32.326 1.00 88.06 87 GLY A N 1
ATOM 704 C CA . GLY A 1 87 ? -18.628 -5.739 32.369 1.00 88.06 87 GLY A CA 1
ATOM 705 C C . GLY A 1 87 ? -19.630 -6.108 33.455 1.00 88.06 87 GLY A C 1
ATOM 706 O O . GLY A 1 87 ? -20.085 -5.226 34.174 1.00 88.06 87 GLY A O 1
ATOM 707 N N . SER A 1 88 ? -19.910 -7.401 33.645 1.00 89.00 88 SER A N 1
ATOM 708 C CA . SER A 1 88 ? -20.781 -7.867 34.733 1.00 89.00 88 SER A CA 1
ATOM 709 C C . SER A 1 88 ? -20.237 -7.468 36.104 1.00 89.00 88 SER A C 1
ATOM 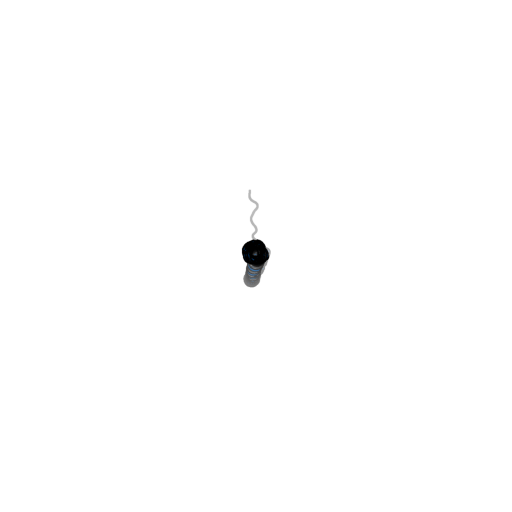711 O O . SER A 1 88 ? -20.949 -6.854 36.889 1.00 89.00 88 SER A O 1
ATOM 713 N N . LYS A 1 89 ? -18.941 -7.697 36.347 1.00 92.56 89 LYS A N 1
ATOM 714 C CA . LYS A 1 89 ? -18.279 -7.316 37.603 1.00 92.56 89 LYS A CA 1
ATOM 715 C C . LYS A 1 89 ? -18.334 -5.812 37.855 1.00 92.56 89 LYS A C 1
ATOM 717 O O . LYS A 1 89 ? -18.553 -5.400 38.987 1.00 92.56 89 LYS A O 1
ATOM 722 N N . VAL A 1 90 ? -18.130 -4.994 36.820 1.00 92.69 90 VAL A N 1
ATOM 723 C CA . VAL A 1 90 ? -18.201 -3.529 36.944 1.00 92.69 90 VAL A CA 1
ATOM 724 C C . VAL A 1 90 ? -19.623 -3.084 37.275 1.00 92.69 90 VAL A C 1
ATOM 726 O O . VAL A 1 90 ? -19.803 -2.231 38.138 1.00 92.69 90 VAL A O 1
ATOM 729 N N . VAL A 1 91 ? -20.636 -3.670 36.630 1.00 91.56 91 VAL A N 1
ATOM 730 C CA . VAL A 1 91 ? -22.044 -3.382 36.938 1.00 91.56 91 VAL A CA 1
ATOM 731 C C . VAL A 1 91 ? -22.369 -3.758 38.382 1.00 91.56 91 VAL A C 1
ATOM 733 O O . VAL A 1 91 ? -22.935 -2.936 39.098 1.00 91.56 91 VAL A O 1
ATOM 736 N N . ASP A 1 92 ? -21.950 -4.940 38.833 1.00 91.81 92 ASP A N 1
ATOM 737 C CA . ASP A 1 92 ? -22.168 -5.393 40.209 1.00 91.81 92 ASP A CA 1
ATOM 738 C C . ASP A 1 92 ? -21.500 -4.451 41.223 1.00 91.81 92 ASP A C 1
ATOM 740 O O . ASP A 1 92 ? -22.143 -4.015 4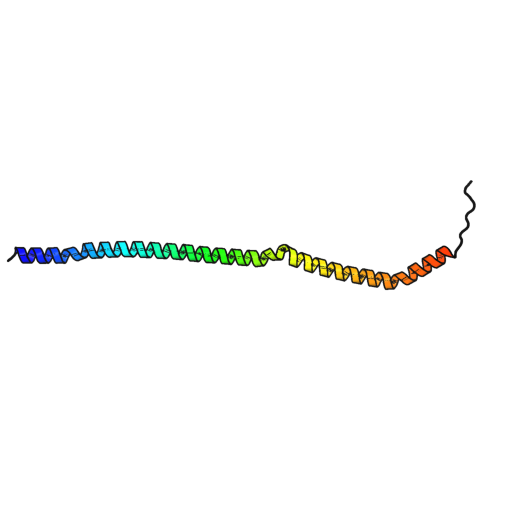2.176 1.00 91.81 92 ASP A O 1
ATOM 744 N N . GLN A 1 93 ? -20.246 -4.053 40.977 1.00 92.06 93 GLN A N 1
ATOM 745 C CA . GLN A 1 93 ? -19.518 -3.094 41.818 1.00 92.06 93 GLN A CA 1
ATOM 746 C C . GLN A 1 93 ? -20.183 -1.714 41.855 1.00 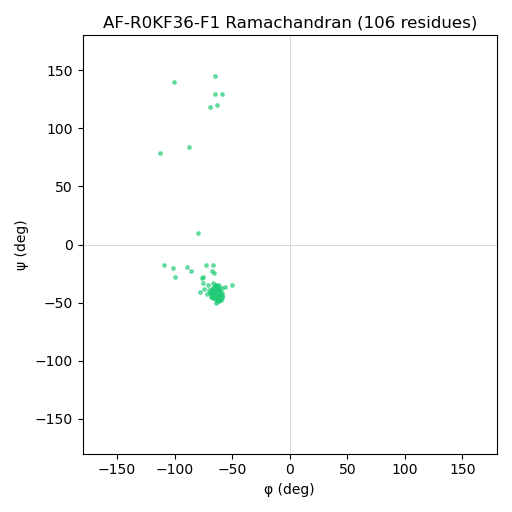92.06 93 GLN A C 1
ATOM 748 O O . GLN A 1 93 ? -20.231 -1.084 42.910 1.00 92.06 93 GLN A O 1
ATOM 753 N N . LEU A 1 94 ? -20.697 -1.229 40.720 1.00 91.75 94 LEU A N 1
ATOM 754 C CA . LEU A 1 94 ? -21.416 0.044 40.658 1.00 91.75 94 LEU A CA 1
ATOM 755 C C . LEU A 1 94 ? -22.727 -0.024 41.444 1.00 91.75 94 LEU A C 1
ATOM 757 O O . LEU A 1 94 ? -23.042 0.914 42.172 1.00 91.75 94 LEU A O 1
ATOM 761 N N . ILE A 1 95 ? -23.473 -1.126 41.335 1.00 93.06 95 ILE A N 1
ATOM 762 C CA . ILE A 1 95 ? -24.699 -1.333 42.113 1.00 93.06 95 ILE A CA 1
ATOM 763 C C . ILE A 1 95 ? -24.363 -1.386 43.604 1.00 93.06 95 ILE A C 1
ATOM 765 O O . ILE A 1 95 ? -24.988 -0.669 44.383 1.00 93.06 95 ILE A O 1
ATOM 769 N N . GLU A 1 96 ? -23.360 -2.173 43.997 1.00 93.44 96 GLU A N 1
ATOM 770 C CA . GLU A 1 96 ? -22.920 -2.312 45.388 1.00 93.44 96 GLU A CA 1
ATOM 771 C C . GLU A 1 96 ? -22.488 -0.966 45.987 1.00 93.44 96 GLU A C 1
ATOM 773 O O . GLU A 1 96 ? -22.935 -0.601 47.074 1.00 93.44 96 GLU A O 1
ATOM 778 N N . ALA A 1 97 ? -21.696 -0.180 45.254 1.00 90.69 97 ALA A N 1
ATOM 779 C CA . ALA A 1 97 ? -21.265 1.148 45.683 1.00 90.69 97 ALA A CA 1
ATOM 780 C C . ALA A 1 97 ? -22.438 2.126 45.870 1.00 90.69 97 ALA A C 1
ATOM 782 O O . ALA A 1 97 ? -22.398 2.973 46.759 1.00 90.69 97 ALA A O 1
ATOM 783 N N . VAL A 1 98 ? -23.486 2.015 45.046 1.00 91.50 98 VAL A N 1
ATOM 784 C CA . VAL A 1 98 ? -24.676 2.875 45.134 1.00 91.50 98 VAL A CA 1
ATOM 785 C C . VAL A 1 98 ? -25.564 2.486 46.319 1.00 91.50 98 VAL A C 1
ATOM 787 O O . VAL A 1 98 ? -26.115 3.366 46.979 1.00 91.50 98 VAL A O 1
ATOM 790 N N . ILE A 1 99 ? -25.716 1.189 46.605 1.00 92.50 99 ILE A N 1
ATOM 791 C CA . ILE A 1 99 ? -26.586 0.712 47.694 1.00 92.50 99 ILE A CA 1
ATOM 792 C C . ILE A 1 99 ? -25.886 0.689 49.059 1.00 92.50 99 ILE A C 1
ATOM 794 O O . ILE A 1 99 ? -26.554 0.743 50.093 1.00 92.50 99 ILE A O 1
ATOM 798 N N . SER A 1 100 ? -24.553 0.621 49.089 1.00 88.31 100 SER A N 1
ATOM 799 C CA . SER A 1 100 ? -23.768 0.568 50.321 1.00 88.31 100 SER A CA 1
ATOM 800 C C . SER A 1 100 ? -23.448 1.975 50.830 1.00 88.31 100 SER A C 1
ATOM 802 O O . SER A 1 100 ? -22.369 2.522 50.599 1.00 88.31 100 SER A O 1
ATOM 804 N N . ALA A 1 101 ? -24.392 2.569 51.562 1.00 83.38 101 ALA A N 1
ATOM 805 C CA . ALA A 1 101 ? -24.194 3.863 52.205 1.00 83.38 101 ALA A CA 1
ATOM 806 C C . ALA A 1 101 ? -23.073 3.796 53.262 1.00 83.38 101 ALA A C 1
ATOM 808 O O . ALA A 1 101 ? -23.181 3.064 54.247 1.00 83.38 101 ALA A O 1
ATOM 809 N N . HIS A 1 102 ? -22.022 4.605 53.084 1.00 83.00 102 HIS A N 1
ATOM 810 C CA . HIS A 1 102 ? -20.927 4.764 54.048 1.00 83.00 102 HIS A CA 1
ATOM 811 C C . HIS A 1 102 ? -20.948 6.178 54.656 1.00 83.00 102 HIS A C 1
ATOM 813 O O . HIS A 1 102 ? -20.233 7.069 54.196 1.00 83.00 102 HIS A O 1
ATOM 819 N N . PRO A 1 103 ? -21.832 6.442 55.635 1.00 82.25 103 PRO A N 1
ATOM 820 C CA . PRO A 1 103 ? -21.951 7.762 56.235 1.00 82.25 103 PRO A CA 1
ATOM 821 C C . PRO A 1 103 ? -20.710 8.085 57.073 1.00 82.25 103 PRO A C 1
ATOM 823 O O . PRO A 1 103 ? -20.440 7.431 58.079 1.00 82.25 103 PRO A O 1
ATOM 826 N N . GLU A 1 104 ? -19.989 9.135 56.688 1.00 86.81 104 GLU A N 1
ATOM 827 C CA . GLU A 1 104 ? -18.932 9.718 57.511 1.00 86.81 104 GLU A CA 1
ATOM 828 C C . GLU A 1 104 ? -19.434 10.979 58.231 1.00 86.81 104 GLU A C 1
ATOM 830 O O . GLU A 1 104 ? -20.156 11.790 57.638 1.00 86.81 104 GLU A O 1
ATOM 835 N N . PRO A 1 105 ? -19.059 11.183 59.508 1.00 83.06 105 PRO A N 1
ATOM 836 C CA . PRO A 1 105 ? -19.362 12.421 60.207 1.00 83.06 105 PRO A CA 1
ATOM 837 C C . PRO A 1 105 ? -18.631 13.605 59.546 1.00 83.06 105 PRO A C 1
ATOM 839 O O . PRO A 1 105 ? -17.493 13.452 59.091 1.00 83.06 105 PRO A O 1
ATOM 842 N N . PRO A 1 106 ? -19.241 14.804 59.514 1.00 81.00 106 PRO A N 1
ATOM 843 C CA . PRO A 1 106 ? -18.604 15.986 58.946 1.00 81.00 106 PRO A CA 1
ATOM 844 C C . PRO A 1 106 ? -17.293 16.284 59.683 1.00 81.00 106 PRO A C 1
ATOM 846 O O . PRO A 1 106 ? -17.248 16.317 60.917 1.00 81.00 106 PRO A O 1
ATOM 849 N N . LYS A 1 107 ? -16.213 16.475 58.919 1.00 78.94 107 LYS A N 1
ATOM 850 C CA . LYS A 1 107 ? -14.893 16.801 59.471 1.00 78.94 107 LYS A CA 1
ATOM 851 C C . LYS A 1 107 ? -14.957 18.180 60.145 1.00 78.94 107 LYS A C 1
ATOM 853 O O . LYS A 1 107 ? -15.500 19.113 59.556 1.00 78.94 107 LYS A O 1
ATOM 858 N N . LYS A 1 108 ? -14.470 18.246 61.391 1.00 66.38 108 LYS A N 1
ATOM 859 C CA . LYS A 1 108 ? -14.450 19.448 62.244 1.00 66.38 108 LYS A CA 1
ATOM 860 C C . LYS A 1 108 ? -13.561 20.550 61.684 1.00 66.38 108 LYS A C 1
ATOM 862 O O . LYS A 1 108 ? -12.505 20.200 61.113 1.00 66.38 108 LYS A O 1
#

InterPro domains:
  IPR005124 Vacuolar (H+)-ATPase G subunit [PF03179] (2-100)
  IPR005124 Vacuolar (H+)-ATPase G subunit [PTHR12713] (2-102)
  IPR005124 Vacuolar (H+)-ATPase G subunit [TIGR01147] (2-104)

pLDDT: mean 82.85, std 12.12, range [56.16, 96.12]

Foldseek 3Di:
DVVVVVVVVVVVVVVVVVVVVVVVVVVVVVVVVVVVVVVVVVVVVVVVVVVVCCVVCVCVVVVVVVVVVVVVVVVVVVVVVCCVVCVVVVVVVVVCVVPDDDDDDDDD